Protein AF-A0A3M2B8Z3-F1 (afdb_monomer_lite)

Secondary structure (DSSP, 8-state):
-----EEEE-SSEEEETTEEEE--SS--TTSGGG-HHHHHHHHHHHHHH-S--SS-TTTT---HHHHHHHHHHHHHHT-S-----SSHHHHHHHHHHHHHHTT--EEEEETTS-HHHHHHHHHTT-EEEEE-TT---

pLDDT: mean 95.44, std 4.93, range [59.28, 98.5]

Radius of gyration: 19.5 Å; chains: 1; bounding box: 35×41×51 Å

Sequence (137 aa):
MTGPRISRSRSTEIEVNGRQMLSFAGCNYLGLAHEPRVLAAATIGMEQFGLSMSASRETSGNTVLHESLEAALAQTTSAESVLVVPDGYTANLAAAQTLRALGVRYAVIDERAHRSLRDAATAAGMNVTTYPTTDVG

Structure (mmCIF, N/CA/C/O backbone):
data_AF-A0A3M2B8Z3-F1
#
_entry.id   AF-A0A3M2B8Z3-F1
#
loop_
_atom_site.group_PDB
_atom_site.id
_atom_site.type_symbol
_atom_site.label_atom_id
_atom_site.label_alt_id
_atom_site.label_comp_id
_atom_site.label_asym_id
_atom_site.label_entity_id
_atom_site.label_seq_id
_atom_site.pdbx_PDB_ins_code
_atom_site.Cartn_x
_atom_site.Cartn_y
_atom_site.Cartn_z
_atom_site.occupancy
_atom_site.B_iso_or_equiv
_atom_site.auth_seq_id
_atom_site.auth_comp_id
_atom_site.auth_asym_id
_atom_site.auth_atom_id
_atom_site.pdbx_PDB_model_num
ATOM 1 N N . MET A 1 1 ? 13.292 13.785 10.484 1.00 59.28 1 MET A N 1
ATOM 2 C CA . MET A 1 1 ? 12.486 14.614 11.404 1.00 59.28 1 MET A CA 1
ATOM 3 C C . MET A 1 1 ? 11.119 13.962 11.515 1.00 59.28 1 MET A C 1
ATOM 5 O O . MET A 1 1 ? 10.490 13.767 10.484 1.00 59.28 1 MET A O 1
ATOM 9 N N . THR A 1 2 ? 10.712 13.516 12.700 1.00 81.50 2 THR A N 1
ATOM 10 C CA . THR A 1 2 ? 9.384 12.915 12.919 1.00 81.50 2 THR A CA 1
ATOM 11 C C . THR A 1 2 ? 8.353 14.007 13.200 1.00 81.50 2 THR A C 1
ATOM 13 O O . THR A 1 2 ? 8.712 15.071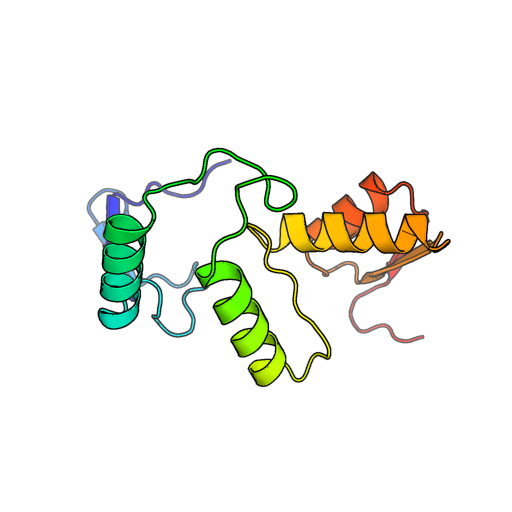 13.702 1.00 81.50 2 THR A O 1
ATOM 16 N N . GLY A 1 3 ? 7.084 13.754 12.868 1.00 86.19 3 GLY A N 1
ATOM 17 C CA . GLY A 1 3 ? 5.977 14.664 13.181 1.00 86.19 3 GLY A CA 1
ATOM 18 C C . GLY A 1 3 ? 5.713 14.816 14.690 1.00 86.19 3 GLY A C 1
ATOM 19 O O . GLY A 1 3 ? 6.393 14.184 15.506 1.00 86.19 3 GLY A O 1
ATOM 20 N N . PRO A 1 4 ? 4.728 15.648 15.081 1.00 91.44 4 PRO A N 1
ATOM 21 C CA . PRO A 1 4 ? 4.356 15.826 16.483 1.00 91.44 4 PRO A CA 1
ATOM 22 C C . PRO A 1 4 ? 3.877 14.508 17.109 1.00 91.44 4 PRO A C 1
ATOM 24 O O . PRO A 1 4 ? 3.258 13.675 16.447 1.00 91.44 4 PRO A O 1
ATOM 27 N N . ARG A 1 5 ? 4.130 14.327 18.411 1.00 93.94 5 ARG A N 1
ATOM 28 C CA . ARG A 1 5 ? 3.659 13.152 19.153 1.00 93.94 5 ARG A CA 1
ATOM 29 C C . ARG A 1 5 ? 2.159 13.275 19.423 1.00 93.94 5 ARG A C 1
ATOM 31 O O . ARG A 1 5 ? 1.741 14.129 20.203 1.00 93.94 5 ARG A O 1
ATOM 38 N N . ILE A 1 6 ? 1.381 12.391 18.810 1.00 95.00 6 ILE A N 1
ATOM 39 C CA . ILE A 1 6 ? -0.064 12.280 19.021 1.00 95.00 6 ILE A CA 1
ATOM 40 C C . ILE A 1 6 ? -0.312 11.287 20.163 1.00 95.00 6 ILE A C 1
ATOM 42 O O . ILE A 1 6 ? 0.071 10.124 20.057 1.00 95.00 6 ILE A O 1
ATOM 46 N N . SER A 1 7 ? -0.922 11.737 21.262 1.00 96.44 7 SER A N 1
ATOM 47 C CA . SER A 1 7 ? -1.286 10.877 22.405 1.00 96.44 7 SER A CA 1
ATOM 48 C C . SER A 1 7 ? -2.660 10.227 22.240 1.00 96.44 7 SER A C 1
ATOM 50 O O . SER A 1 7 ? -2.903 9.154 22.789 1.00 96.44 7 SER A O 1
ATOM 52 N N . ARG A 1 8 ? -3.558 10.853 21.472 1.00 95.19 8 ARG A N 1
ATOM 53 C CA . ARG A 1 8 ? -4.903 10.340 21.184 1.00 95.19 8 ARG A CA 1
ATOM 54 C C . ARG A 1 8 ? -5.387 10.820 19.821 1.00 95.19 8 ARG A C 1
ATOM 56 O O . ARG A 1 8 ? -5.067 11.931 19.410 1.00 95.19 8 ARG A O 1
ATOM 63 N N . SER A 1 9 ? -6.198 10.008 19.148 1.00 94.62 9 SER A N 1
ATOM 64 C CA . SER A 1 9 ? -6.863 10.370 17.893 1.00 94.62 9 SER A CA 1
ATOM 65 C C . SER A 1 9 ? -8.343 9.986 17.927 1.00 94.62 9 SER A C 1
ATOM 67 O O . SER A 1 9 ? -8.715 8.937 18.454 1.00 94.62 9 SER A O 1
ATOM 69 N N . ARG A 1 10 ? -9.177 10.859 17.363 1.00 91.81 10 ARG A N 1
ATOM 70 C CA . ARG A 1 10 ? -10.592 10.663 17.024 1.00 91.81 10 ARG A CA 1
ATOM 71 C C . ARG A 1 10 ? -10.781 10.987 15.537 1.00 91.81 10 ARG A C 1
ATOM 73 O O . ARG A 1 10 ? -9.834 11.410 14.878 1.00 91.81 10 ARG A O 1
ATOM 80 N N . SER A 1 11 ? -12.011 10.855 15.035 1.00 91.31 11 SER A N 1
ATOM 81 C CA . SER A 1 11 ? -12.326 11.052 13.611 1.00 91.31 11 SER A CA 1
ATOM 82 C C . SER A 1 11 ? -11.801 12.370 13.029 1.00 91.31 11 SER A C 1
ATOM 84 O O . SER A 1 11 ? -11.305 12.375 11.906 1.00 91.31 11 SER A O 1
ATOM 86 N N . THR A 1 12 ? -11.903 13.475 13.773 1.00 95.06 12 THR A N 1
ATOM 87 C CA . THR A 1 12 ? -11.537 14.832 13.318 1.00 95.06 12 THR A CA 1
ATOM 88 C C . THR A 1 12 ? -10.581 15.558 14.268 1.00 95.06 12 THR A C 1
ATOM 90 O O . THR A 1 12 ? -10.147 16.672 13.981 1.00 95.06 12 THR A O 1
ATOM 93 N N . GLU A 1 13 ? -10.227 14.939 15.394 1.00 95.31 13 GLU A N 1
ATOM 94 C CA . GLU A 1 13 ? -9.472 15.562 16.482 1.00 95.31 13 GLU A CA 1
ATOM 95 C C . GLU A 1 13 ? -8.264 14.712 16.865 1.00 95.31 13 GLU A C 1
ATOM 97 O O . GLU A 1 13 ? -8.297 13.478 16.825 1.00 95.31 13 GLU A O 1
ATOM 102 N N . ILE A 1 14 ? -7.203 15.379 17.298 1.00 96.38 14 ILE A N 1
ATOM 103 C CA . ILE A 1 14 ? -6.010 14.760 17.866 1.00 96.38 14 ILE A CA 1
ATOM 104 C C . ILE A 1 14 ? -5.631 15.456 19.166 1.00 96.38 14 ILE A C 1
ATOM 106 O O . ILE A 1 14 ? -5.949 16.623 19.384 1.00 96.38 14 ILE A O 1
ATOM 110 N N . GLU A 1 15 ? -4.921 14.739 20.026 1.00 97.38 15 GLU A N 1
ATOM 111 C CA . GLU A 1 15 ? -4.295 15.309 21.211 1.00 97.38 15 GLU A CA 1
ATOM 112 C C . GLU A 1 15 ? -2.780 15.383 21.008 1.00 97.38 15 GLU A C 1
ATOM 114 O O . GLU A 1 15 ? -2.132 14.374 20.720 1.00 97.38 15 GLU A O 1
ATOM 119 N N . VAL A 1 16 ? -2.222 16.586 21.150 1.00 96.25 16 VAL A N 1
ATOM 120 C CA . VAL A 1 16 ? -0.786 16.865 21.032 1.00 96.25 16 VAL A CA 1
ATOM 121 C C . VAL A 1 16 ? -0.357 17.655 22.260 1.00 96.25 16 VAL A C 1
ATOM 123 O O . VAL A 1 16 ? -0.914 18.712 22.552 1.00 96.25 16 VAL A O 1
ATOM 126 N N . ASN A 1 17 ? 0.633 17.146 22.998 1.00 94.62 17 ASN A N 1
ATOM 127 C CA . ASN A 1 17 ? 1.132 17.762 24.237 1.00 94.62 17 ASN A CA 1
ATOM 128 C C . ASN A 1 17 ? 0.009 18.100 25.245 1.00 94.62 17 ASN A C 1
ATOM 130 O O . ASN A 1 17 ? -0.005 19.182 25.829 1.00 94.62 17 ASN A O 1
ATOM 134 N N . GLY A 1 18 ? -0.966 17.195 25.404 1.00 95.94 18 GLY A N 1
ATOM 135 C CA . GLY A 1 18 ? -2.109 17.363 26.313 1.00 95.94 18 GLY A CA 1
ATOM 136 C C . GLY A 1 18 ? -3.175 18.358 25.840 1.00 95.94 18 GLY A C 1
ATOM 137 O O . GLY A 1 18 ? -4.113 18.646 26.579 1.00 95.94 18 GLY A O 1
ATOM 138 N N . ARG A 1 19 ? -3.057 18.897 24.620 1.00 96.81 19 ARG A N 1
ATOM 139 C CA . ARG A 1 19 ? -4.032 19.822 24.032 1.00 96.81 19 ARG A CA 1
ATOM 140 C C . ARG A 1 19 ? -4.804 19.135 22.917 1.00 96.81 19 ARG A C 1
ATOM 142 O O . ARG A 1 19 ? -4.202 18.560 22.014 1.00 96.81 19 ARG A O 1
ATOM 149 N N . GLN A 1 20 ? -6.127 19.240 22.961 1.00 97.31 20 GLN A N 1
ATOM 150 C CA . GLN A 1 20 ? -6.992 18.787 21.874 1.00 97.31 20 GLN A CA 1
ATOM 151 C C . GLN A 1 20 ? -6.979 19.802 20.728 1.00 97.31 20 GLN A C 1
ATOM 153 O O . GLN A 1 20 ? -7.032 21.013 20.955 1.00 97.31 20 GLN A O 1
ATOM 158 N N . MET A 1 21 ? -6.873 19.302 19.501 1.00 96.69 21 MET A N 1
ATOM 159 C CA . MET A 1 21 ? -6.777 20.089 18.276 1.00 96.69 21 MET A CA 1
ATOM 160 C C . MET A 1 21 ? -7.583 19.425 17.160 1.00 96.69 21 MET A C 1
ATOM 162 O O . MET A 1 21 ? -7.632 18.199 17.075 1.00 96.69 21 MET A O 1
ATOM 166 N N . LEU A 1 22 ? -8.151 20.230 16.262 1.00 96.19 22 LEU A N 1
ATOM 167 C CA . LEU A 1 22 ? -8.704 19.731 15.003 1.00 96.19 22 LEU A CA 1
ATOM 168 C C . LEU A 1 22 ? -7.570 19.288 14.071 1.00 96.19 22 LEU A C 1
ATOM 170 O O . LEU A 1 22 ? -6.560 19.981 13.932 1.00 96.19 22 LEU A O 1
ATOM 174 N N . SER A 1 23 ? -7.740 18.132 13.433 1.00 94.00 23 SER A N 1
ATOM 175 C CA . SER A 1 23 ? -6.741 17.549 12.540 1.00 94.00 23 SER A CA 1
ATOM 176 C C . SER A 1 23 ? -7.044 17.874 11.080 1.00 94.00 23 SER A C 1
ATOM 178 O O . SER A 1 23 ? -7.978 17.333 10.496 1.00 94.00 23 SER A O 1
ATOM 180 N N . PHE A 1 24 ? -6.204 18.717 10.478 1.00 93.81 24 PHE A N 1
ATOM 181 C CA . PHE A 1 24 ? -6.224 19.035 9.040 1.00 93.81 24 PHE A CA 1
ATOM 182 C C . PHE A 1 24 ? -5.022 18.448 8.281 1.00 93.81 24 PHE A C 1
ATOM 184 O O . PHE A 1 24 ? -4.804 18.768 7.118 1.00 93.81 24 PHE A O 1
ATOM 191 N N . ALA A 1 25 ? -4.209 17.619 8.942 1.00 91.62 25 ALA A N 1
ATOM 192 C CA . ALA A 1 25 ? -2.931 17.135 8.411 1.00 91.62 25 ALA A CA 1
ATOM 193 C C . ALA A 1 25 ? -2.970 15.681 7.902 1.00 91.62 25 ALA A C 1
ATOM 195 O O . ALA A 1 25 ? -1.958 15.177 7.422 1.00 91.62 25 ALA A O 1
ATOM 196 N N . GLY A 1 26 ? -4.098 14.983 8.060 1.00 89.19 26 GLY A N 1
ATOM 197 C CA . GLY A 1 26 ? -4.237 13.570 7.703 1.00 89.19 26 GLY A CA 1
ATOM 198 C C . GLY A 1 26 ? -4.934 13.331 6.363 1.00 89.19 26 GLY A C 1
ATOM 199 O O . GLY A 1 26 ? -5.491 14.241 5.757 1.00 89.19 26 GLY A O 1
ATOM 200 N N . CYS A 1 27 ? -4.970 12.061 5.956 1.00 92.56 27 CYS A N 1
ATOM 201 C CA . CYS A 1 27 ? -5.655 11.594 4.743 1.00 92.56 27 CYS A CA 1
ATOM 202 C C . CYS A 1 27 ? -6.970 10.850 5.049 1.00 92.56 27 CYS A C 1
ATOM 204 O O . CYS A 1 27 ? -7.458 10.077 4.229 1.00 92.56 27 CYS A O 1
ATOM 206 N N . ASN A 1 28 ? -7.547 11.041 6.241 1.00 93.00 28 ASN A N 1
ATOM 207 C CA . ASN A 1 28 ? -8.798 10.393 6.658 1.00 93.00 28 ASN A CA 1
ATOM 208 C C . ASN A 1 28 ? -10.028 11.098 6.053 1.00 93.00 28 ASN A C 1
ATOM 210 O O . ASN A 1 28 ? -10.937 11.503 6.773 1.00 93.00 28 ASN A O 1
ATOM 214 N N . TYR A 1 29 ? -10.038 11.289 4.730 1.00 94.12 29 TYR A N 1
ATOM 215 C CA . TYR A 1 29 ? -10.988 12.160 4.026 1.00 94.12 29 TYR A CA 1
ATOM 216 C C . TYR A 1 29 ? -12.457 11.795 4.270 1.00 94.12 29 TYR A C 1
ATOM 218 O O . TYR A 1 29 ? -13.308 12.674 4.349 1.00 94.12 29 TYR A O 1
ATOM 226 N N . LEU A 1 30 ? -12.743 10.498 4.410 1.00 94.44 30 LEU A N 1
ATOM 227 C CA . LEU A 1 30 ? -14.091 9.966 4.619 1.00 94.44 30 LEU A CA 1
ATOM 228 C C . LEU A 1 30 ? -14.381 9.598 6.083 1.00 94.44 30 LEU A C 1
ATOM 230 O O . LEU A 1 30 ? -15.429 9.030 6.372 1.00 94.44 30 LEU A O 1
ATOM 234 N N . GLY A 1 31 ? -13.454 9.855 7.012 1.00 93.06 31 GLY A N 1
ATOM 235 C CA . GLY A 1 31 ? -13.631 9.493 8.423 1.00 93.06 31 GLY A CA 1
ATOM 236 C C . GLY A 1 31 ? -13.549 7.989 8.725 1.00 93.06 31 GLY A C 1
ATOM 237 O O . GLY A 1 31 ? -13.766 7.589 9.868 1.00 93.06 31 GLY A O 1
ATOM 238 N N . LEU A 1 32 ? -13.223 7.146 7.737 1.00 95.38 32 LEU A N 1
ATOM 239 C CA . LEU A 1 32 ? -13.333 5.686 7.847 1.00 95.38 32 LEU A CA 1
ATOM 240 C C . LEU A 1 32 ? -12.376 5.055 8.866 1.00 95.38 32 LEU A C 1
ATOM 242 O O . LEU A 1 32 ? -12.669 3.978 9.378 1.00 95.38 32 LEU A O 1
ATOM 246 N N . ALA A 1 33 ? -11.275 5.727 9.216 1.00 94.94 33 ALA A N 1
ATOM 247 C CA . ALA A 1 33 ? -10.321 5.224 10.209 1.00 94.94 33 ALA A CA 1
ATOM 248 C C . ALA A 1 33 ? -10.921 5.041 11.621 1.00 94.94 33 ALA A C 1
ATOM 250 O O . ALA A 1 33 ? -10.359 4.310 12.434 1.00 94.94 33 ALA A O 1
ATOM 251 N N . HIS A 1 34 ? -12.054 5.688 11.916 1.00 95.44 34 HIS A N 1
ATOM 252 C CA . HIS A 1 34 ? -12.768 5.580 13.196 1.00 95.44 34 HIS A CA 1
ATOM 253 C C . HIS A 1 34 ? -14.190 5.040 13.033 1.00 95.44 34 HIS A C 1
ATOM 255 O O . HIS A 1 34 ? -14.994 5.127 13.962 1.00 95.44 34 HIS A O 1
ATOM 261 N N . GLU A 1 35 ? -14.524 4.513 11.856 1.00 97.25 35 GLU A N 1
ATOM 262 C CA . GLU A 1 35 ? -15.869 4.038 11.564 1.00 97.25 35 GLU A CA 1
ATOM 263 C C . GLU A 1 35 ? -16.138 2.712 12.314 1.00 97.25 35 GLU A C 1
ATOM 265 O O . GLU A 1 35 ? -15.339 1.774 12.214 1.00 97.25 35 GLU A O 1
ATOM 270 N N . PRO A 1 36 ? -17.231 2.609 13.103 1.00 97.19 36 PRO A N 1
ATOM 271 C CA . PRO A 1 36 ? -17.444 1.459 13.984 1.00 97.19 36 PRO A CA 1
ATOM 272 C C . PRO A 1 36 ? -17.557 0.100 13.280 1.00 97.19 36 PRO A C 1
ATOM 274 O O . PRO A 1 36 ? -17.099 -0.900 13.828 1.00 97.19 36 PRO A O 1
ATOM 277 N N . ARG A 1 37 ? -18.149 0.037 12.081 1.00 98.06 37 ARG A N 1
ATOM 278 C CA . ARG A 1 37 ? -18.268 -1.196 11.286 1.00 98.06 37 ARG A CA 1
ATOM 279 C C . ARG A 1 37 ? -16.908 -1.635 10.744 1.00 98.06 37 ARG A C 1
ATOM 281 O O . ARG A 1 37 ? -16.633 -2.830 10.760 1.00 98.06 37 ARG A O 1
ATOM 288 N N . VAL A 1 38 ? -16.044 -0.705 10.327 1.00 97.50 38 VAL A N 1
ATOM 289 C CA . VAL A 1 38 ? -14.665 -1.006 9.892 1.00 97.50 38 VAL A CA 1
ATOM 290 C C . VAL A 1 38 ? -13.854 -1.586 11.052 1.00 97.50 38 VAL A C 1
ATOM 292 O O . VAL A 1 38 ? -13.220 -2.629 10.903 1.00 97.50 38 VAL A O 1
ATOM 295 N N . LEU A 1 39 ? -13.920 -0.957 12.229 1.00 97.69 39 LEU A N 1
ATOM 296 C CA . LEU A 1 39 ? -13.219 -1.434 13.427 1.00 97.69 39 LEU A CA 1
ATOM 297 C C . LEU A 1 39 ? -13.737 -2.803 13.899 1.00 97.69 39 LEU A C 1
ATOM 299 O O . LEU A 1 39 ? -12.946 -3.676 14.266 1.00 97.69 39 LEU A O 1
ATOM 303 N N . ALA A 1 40 ? -15.055 -3.014 13.854 1.00 98.25 40 ALA A N 1
ATOM 304 C CA . ALA A 1 40 ? -15.660 -4.303 14.174 1.00 98.25 40 ALA A CA 1
ATOM 305 C C . ALA A 1 40 ? -15.224 -5.397 13.185 1.00 98.25 40 ALA A C 1
ATOM 307 O O . ALA A 1 40 ? -14.815 -6.472 13.614 1.00 98.25 40 ALA A O 1
ATOM 308 N N . ALA A 1 41 ? -15.234 -5.116 11.876 1.00 97.38 41 ALA A N 1
ATOM 309 C CA . ALA A 1 41 ? -14.790 -6.061 10.851 1.00 97.38 41 ALA A CA 1
ATOM 310 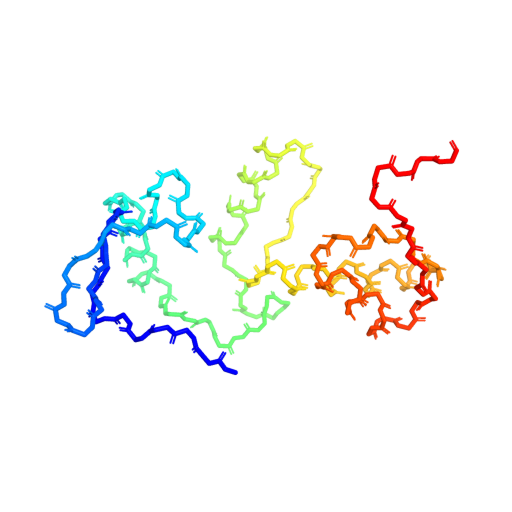C C . ALA A 1 41 ? -13.309 -6.443 11.013 1.00 97.38 41 ALA A C 1
ATOM 312 O O . ALA A 1 41 ? -12.968 -7.620 10.912 1.00 97.38 41 ALA A O 1
ATOM 313 N N . ALA A 1 42 ? -12.441 -5.474 11.330 1.00 96.44 42 ALA A N 1
ATOM 314 C CA . ALA A 1 42 ? -11.034 -5.741 11.622 1.00 96.44 42 ALA A CA 1
ATOM 315 C C . ALA A 1 42 ? -10.863 -6.653 12.849 1.00 96.44 42 ALA A C 1
ATOM 317 O O . ALA A 1 42 ? -10.057 -7.581 12.819 1.00 96.44 42 ALA A O 1
ATOM 318 N N . THR A 1 43 ? -11.648 -6.426 13.907 1.00 97.56 43 THR A N 1
ATOM 319 C CA . THR A 1 43 ? -11.627 -7.256 15.125 1.00 97.56 43 THR A CA 1
ATOM 320 C C . THR A 1 43 ? -12.050 -8.693 14.827 1.00 97.56 43 THR A C 1
ATOM 322 O O . THR A 1 43 ? -11.316 -9.621 15.153 1.00 97.56 43 THR A O 1
ATOM 325 N N . ILE A 1 44 ? -13.169 -8.875 14.119 1.00 97.06 44 ILE A N 1
ATOM 326 C CA . ILE A 1 44 ? -13.665 -10.197 13.704 1.00 97.06 44 ILE A CA 1
ATOM 327 C C . ILE A 1 44 ? -12.622 -10.923 12.841 1.00 97.06 44 ILE A C 1
ATOM 329 O O . ILE A 1 44 ? -12.358 -12.106 13.048 1.00 97.06 44 ILE A O 1
ATOM 333 N N . GLY A 1 45 ? -11.994 -10.218 11.895 1.00 96.31 45 GLY A N 1
ATOM 334 C CA . GLY A 1 45 ? -10.937 -10.786 11.059 1.00 96.31 45 GLY A CA 1
ATOM 335 C C . GLY A 1 45 ? -9.741 -11.278 11.878 1.00 96.31 45 GLY A C 1
ATOM 336 O O . GLY A 1 45 ? -9.264 -12.387 11.650 1.00 96.31 45 GLY A O 1
ATOM 337 N N . MET A 1 46 ? -9.296 -10.498 12.870 1.00 96.75 46 MET A N 1
ATOM 338 C CA . MET A 1 46 ? -8.204 -10.897 13.766 1.00 96.75 46 MET A CA 1
ATOM 339 C C . MET A 1 46 ? -8.567 -12.099 14.644 1.00 96.75 46 MET A C 1
ATOM 341 O O . MET A 1 46 ? -7.718 -12.960 14.860 1.00 96.75 46 MET A O 1
ATOM 345 N N . GLU A 1 47 ? -9.803 -12.186 15.138 1.00 96.88 47 GLU A N 1
ATOM 346 C CA . GLU A 1 47 ? -10.268 -13.341 15.918 1.00 96.88 47 GLU A CA 1
ATOM 347 C C . GLU A 1 47 ? -10.284 -14.631 15.085 1.00 96.88 47 GLU A C 1
ATOM 349 O O . GLU A 1 47 ? -9.963 -15.701 15.600 1.00 96.88 47 GLU A O 1
ATOM 354 N N . GLN A 1 48 ? -10.627 -14.538 13.796 1.00 96.06 48 GLN A N 1
ATOM 355 C CA . GLN A 1 48 ? -10.743 -15.695 12.903 1.00 96.06 48 GLN A CA 1
ATOM 356 C C . GLN A 1 48 ? -9.413 -16.131 12.274 1.00 96.06 48 GLN A C 1
ATOM 358 O O . GLN A 1 48 ? -9.149 -17.327 12.173 1.00 96.06 48 GLN A O 1
ATOM 363 N N . PHE A 1 49 ? -8.589 -15.182 11.826 1.00 95.38 49 PHE A N 1
ATOM 364 C CA . PHE A 1 49 ? -7.379 -15.455 11.036 1.00 95.38 49 PHE A CA 1
ATOM 365 C C . PHE A 1 49 ? -6.077 -15.152 11.788 1.00 95.38 49 PHE A C 1
ATOM 367 O O . PHE A 1 49 ? -4.991 -15.437 11.283 1.00 95.38 49 PHE A O 1
ATOM 374 N N . GLY A 1 50 ? -6.161 -14.585 12.993 1.00 95.12 50 GLY A N 1
ATOM 375 C CA . GLY A 1 50 ? -5.004 -14.068 13.712 1.00 95.12 50 GLY A CA 1
ATOM 376 C C . GLY A 1 50 ? -4.445 -12.785 13.089 1.00 95.12 50 GLY A C 1
ATOM 377 O O . GLY A 1 50 ? -4.997 -12.212 12.152 1.00 95.12 50 GLY A O 1
ATOM 378 N N . LEU A 1 51 ? -3.321 -12.312 13.632 1.00 93.12 51 LEU A N 1
ATOM 379 C CA . LEU A 1 51 ? -2.662 -11.087 13.161 1.00 93.12 51 LEU A CA 1
ATOM 380 C C . LEU A 1 51 ? -1.869 -11.298 11.860 1.00 93.12 51 LEU A C 1
ATOM 382 O O . LEU A 1 51 ? -1.666 -10.361 11.093 1.00 93.12 51 LEU A O 1
ATOM 386 N N . SER A 1 52 ? -1.354 -12.510 11.643 1.00 91.62 52 SER A N 1
ATOM 387 C CA . SER A 1 52 ? -0.474 -12.834 10.522 1.00 91.62 52 SER A CA 1
ATOM 388 C C . SER A 1 52 ? -0.424 -14.339 10.284 1.00 91.62 52 SER A C 1
ATOM 390 O O . SER A 1 52 ? -0.395 -15.120 11.234 1.00 91.62 52 SER A O 1
ATOM 392 N N . MET A 1 53 ? -0.297 -14.728 9.015 1.00 92.25 53 MET A N 1
ATOM 393 C CA . MET A 1 53 ? -0.028 -16.111 8.605 1.00 92.25 53 MET A CA 1
ATOM 394 C C . MET A 1 53 ? 1.458 -16.487 8.707 1.00 92.25 53 MET A C 1
ATOM 396 O O . MET A 1 53 ? 1.813 -17.643 8.500 1.00 92.25 53 MET A O 1
ATOM 400 N N . SER A 1 54 ? 2.341 -15.519 8.993 1.00 94.25 54 SER A N 1
ATOM 401 C CA . SER A 1 54 ? 3.805 -15.694 9.050 1.00 94.25 54 SER A CA 1
ATOM 402 C C . SER A 1 54 ? 4.408 -16.368 7.804 1.00 94.25 54 SER A C 1
ATOM 404 O O . SER A 1 54 ? 5.442 -17.026 7.886 1.00 94.25 54 SER A O 1
ATOM 406 N N . ALA A 1 55 ? 3.764 -16.196 6.647 1.00 94.50 55 ALA A N 1
ATOM 407 C CA . ALA A 1 55 ? 4.131 -16.809 5.376 1.00 94.50 55 ALA A CA 1
ATOM 408 C C . ALA A 1 55 ? 3.813 -15.871 4.203 1.00 94.50 55 ALA A C 1
ATOM 410 O O . ALA A 1 55 ? 2.984 -14.965 4.321 1.00 94.50 55 ALA A O 1
ATOM 411 N N . SER A 1 56 ? 4.465 -16.092 3.059 1.00 94.94 56 SER A N 1
ATOM 412 C CA . SER A 1 56 ? 4.174 -15.348 1.830 1.00 94.94 56 SER A CA 1
ATOM 413 C C . SER A 1 56 ? 2.845 -15.791 1.219 1.00 94.94 56 SER A C 1
ATOM 415 O O . SER A 1 56 ? 2.408 -16.928 1.408 1.00 94.94 56 SER A O 1
ATOM 417 N N . ARG A 1 57 ? 2.226 -14.922 0.412 1.00 94.12 57 ARG A N 1
ATOM 418 C CA . ARG A 1 57 ? 1.013 -15.285 -0.340 1.00 94.12 57 ARG A CA 1
ATOM 419 C C . ARG A 1 57 ? 1.243 -16.423 -1.336 1.00 94.12 57 ARG A C 1
ATOM 421 O O . ARG A 1 57 ? 0.335 -17.202 -1.568 1.00 94.12 57 ARG A O 1
ATOM 428 N N . GLU A 1 58 ? 2.452 -16.551 -1.870 1.00 94.31 58 GLU A N 1
ATOM 429 C CA . GLU A 1 58 ? 2.814 -17.639 -2.787 1.00 94.31 58 GLU A CA 1
ATOM 430 C C . GLU A 1 58 ? 2.820 -19.022 -2.113 1.00 94.31 58 GLU A C 1
ATOM 432 O O . GLU A 1 58 ? 2.626 -20.033 -2.777 1.00 94.31 58 GLU A O 1
ATOM 437 N N . THR A 1 59 ? 3.042 -19.077 -0.796 1.00 95.31 59 THR A N 1
ATOM 438 C CA . THR A 1 59 ? 3.178 -20.339 -0.057 1.00 95.31 59 THR A CA 1
ATOM 439 C C . THR A 1 59 ? 1.905 -20.661 0.727 1.00 95.31 59 THR A C 1
ATOM 441 O O . THR A 1 59 ? 0.968 -21.230 0.180 1.00 95.31 59 THR A O 1
ATOM 444 N N . SER A 1 60 ? 1.843 -20.299 2.008 1.00 94.25 60 SER A N 1
ATOM 445 C CA . SER A 1 60 ? 0.716 -20.603 2.905 1.00 94.25 60 SER A CA 1
ATOM 446 C C . SER A 1 60 ? 0.083 -19.353 3.523 1.00 94.25 60 SER A C 1
ATOM 448 O O . SER A 1 60 ? -0.622 -19.441 4.526 1.00 94.25 60 SER A O 1
ATOM 450 N N . GLY A 1 61 ? 0.372 -18.174 2.965 1.00 95.62 61 GLY A N 1
ATOM 451 C CA . GLY A 1 61 ? -0.088 -16.883 3.478 1.00 95.62 61 GLY A CA 1
ATOM 452 C C . GLY A 1 61 ? -1.302 -16.294 2.760 1.00 95.62 61 GLY A C 1
ATOM 453 O O . GLY A 1 61 ? -1.822 -15.274 3.210 1.00 95.62 61 GLY A O 1
ATOM 454 N N . ASN A 1 62 ? -1.757 -16.886 1.651 1.00 96.19 62 ASN A N 1
ATOM 455 C CA . ASN A 1 62 ? -2.932 -16.392 0.935 1.00 96.19 62 ASN A CA 1
ATOM 456 C C . ASN A 1 62 ? -4.219 -16.872 1.617 1.00 96.19 62 ASN A C 1
ATOM 458 O O . ASN A 1 62 ? -4.441 -18.070 1.761 1.00 96.19 62 ASN A O 1
ATOM 462 N N . THR A 1 63 ? -5.063 -15.932 2.041 1.00 95.75 63 THR A N 1
ATOM 463 C CA . THR A 1 63 ? -6.327 -16.231 2.735 1.00 95.75 63 THR A CA 1
ATOM 464 C C . THR A 1 63 ? -7.524 -15.847 1.873 1.00 95.75 63 THR A C 1
ATOM 466 O O . THR A 1 63 ? -7.423 -14.967 1.018 1.00 95.75 63 THR A O 1
ATOM 469 N N . VAL A 1 64 ? -8.691 -16.425 2.172 1.00 96.00 64 VAL A N 1
ATOM 470 C CA . VAL A 1 64 ? -9.961 -16.088 1.501 1.00 96.00 64 VAL A CA 1
ATOM 471 C C . VAL A 1 64 ? -10.323 -14.600 1.602 1.00 96.00 64 VAL A C 1
ATOM 473 O O . VAL A 1 64 ? -11.027 -14.079 0.740 1.00 96.00 64 VAL A O 1
ATOM 476 N N . LEU A 1 65 ? -9.826 -13.894 2.627 1.00 95.75 65 LEU A N 1
ATOM 477 C CA . LEU A 1 65 ? -10.023 -12.450 2.771 1.00 95.75 65 LEU A CA 1
ATOM 478 C C . LEU A 1 65 ? -9.273 -11.658 1.696 1.00 95.75 65 LEU A C 1
ATOM 480 O O . LEU A 1 65 ? -9.804 -10.661 1.216 1.00 95.75 65 LEU A O 1
ATOM 484 N N . HIS A 1 66 ? -8.076 -12.102 1.295 1.00 96.56 66 HIS A N 1
ATOM 485 C CA . HIS A 1 66 ? -7.326 -11.460 0.214 1.00 96.56 66 HIS A CA 1
ATOM 486 C C . HIS A 1 66 ? -8.081 -11.594 -1.107 1.00 96.56 66 HIS A C 1
ATOM 488 O O . HIS A 1 66 ? -8.354 -10.588 -1.751 1.00 96.56 66 HIS A O 1
ATOM 494 N N . GLU A 1 67 ? -8.490 -12.815 -1.456 1.00 97.19 67 GLU A N 1
ATOM 495 C CA . GLU A 1 67 ? -9.210 -13.097 -2.704 1.00 97.19 67 GLU A CA 1
ATOM 496 C C . GLU A 1 67 ? -10.555 -12.361 -2.763 1.00 97.19 67 GLU A C 1
ATOM 498 O O . GLU A 1 67 ? -10.898 -11.754 -3.777 1.00 97.19 67 GLU A O 1
ATOM 503 N N . SER A 1 68 ? -11.298 -12.350 -1.651 1.00 97.12 68 SER A N 1
ATOM 504 C CA . SER A 1 68 ? -12.577 -11.634 -1.562 1.00 97.12 68 SER A CA 1
ATOM 505 C C . SER A 1 68 ? -12.395 -10.122 -1.714 1.00 97.12 68 SER A C 1
ATOM 507 O O . SER A 1 68 ? -13.185 -9.470 -2.399 1.00 97.12 68 SER A O 1
ATOM 509 N N . LEU A 1 69 ? -11.349 -9.556 -1.100 1.00 97.25 69 LEU A N 1
ATOM 510 C CA . LEU A 1 69 ? -11.023 -8.137 -1.228 1.00 97.25 69 LEU A CA 1
ATOM 511 C C . LEU A 1 69 ? -10.592 -7.793 -2.657 1.00 97.25 69 LEU A C 1
ATOM 513 O O . LEU A 1 69 ? -11.060 -6.801 -3.204 1.00 97.25 69 LEU A O 1
ATOM 517 N N . GLU A 1 70 ? -9.743 -8.609 -3.277 1.00 98.38 70 GLU A N 1
ATOM 518 C CA . GLU A 1 70 ? -9.292 -8.428 -4.661 1.00 98.38 70 GLU A CA 1
ATOM 519 C C . GLU A 1 70 ? -10.465 -8.463 -5.642 1.00 98.38 70 GLU A C 1
ATOM 521 O O . GLU A 1 70 ? -10.583 -7.571 -6.482 1.00 98.38 70 GLU A O 1
ATOM 526 N N . ALA A 1 71 ? -11.389 -9.413 -5.482 1.00 98.31 71 ALA A N 1
ATOM 527 C CA . ALA A 1 71 ? -12.596 -9.494 -6.300 1.00 98.31 71 ALA A CA 1
ATOM 528 C C . ALA A 1 71 ? -13.510 -8.267 -6.123 1.00 98.31 71 ALA A C 1
ATOM 530 O O . ALA A 1 71 ? -14.008 -7.715 -7.107 1.00 98.31 71 ALA A O 1
ATOM 531 N N . ALA A 1 72 ? -13.720 -7.812 -4.883 1.00 98.25 72 ALA A N 1
ATOM 532 C CA . ALA A 1 72 ? -14.529 -6.626 -4.601 1.00 98.25 72 ALA A CA 1
ATOM 533 C C . ALA A 1 72 ? -13.878 -5.337 -5.134 1.00 98.25 72 ALA A C 1
ATOM 535 O O . ALA A 1 72 ? -14.562 -4.466 -5.680 1.00 98.25 72 ALA A O 1
ATOM 536 N N . LEU A 1 73 ? -12.553 -5.218 -5.012 1.00 98.12 73 LEU A N 1
ATOM 537 C CA . LEU A 1 73 ? -11.797 -4.090 -5.545 1.00 98.12 73 LEU A CA 1
ATOM 538 C C . LEU A 1 73 ? -11.825 -4.079 -7.069 1.00 98.12 73 LEU A C 1
ATOM 540 O O . LEU A 1 73 ? -12.083 -3.021 -7.624 1.00 98.12 73 LEU A O 1
ATOM 544 N N . ALA A 1 74 ? -11.637 -5.223 -7.734 1.00 98.31 74 ALA A N 1
ATOM 545 C CA . ALA A 1 74 ? -11.705 -5.322 -9.192 1.00 98.31 74 ALA A CA 1
ATOM 546 C C . ALA A 1 74 ? -13.058 -4.830 -9.730 1.00 98.31 74 ALA A C 1
ATOM 548 O O . ALA A 1 74 ? -13.102 -4.024 -10.658 1.00 98.31 74 ALA A O 1
ATOM 549 N N . GLN A 1 75 ? -14.161 -5.217 -9.078 1.00 97.94 75 GLN A N 1
ATOM 550 C CA . GLN A 1 75 ? -15.498 -4.707 -9.405 1.00 97.94 75 GLN A CA 1
ATOM 551 C C . GLN A 1 75 ? -15.607 -3.193 -9.178 1.00 97.94 75 GLN A C 1
ATOM 553 O O . GLN A 1 75 ? -16.125 -2.472 -10.026 1.00 97.94 75 GLN A O 1
ATOM 558 N N . THR A 1 76 ? -15.092 -2.699 -8.051 1.00 97.56 76 THR A N 1
ATOM 559 C CA . THR A 1 76 ? -15.179 -1.277 -7.677 1.00 97.56 76 THR A CA 1
ATOM 560 C C . THR A 1 76 ? -14.350 -0.381 -8.599 1.00 97.56 76 THR A C 1
ATOM 562 O O . THR A 1 76 ? -14.777 0.718 -8.944 1.00 97.56 76 THR A O 1
ATOM 565 N N . THR A 1 77 ? -13.163 -0.832 -9.006 1.00 96.69 77 THR A N 1
ATOM 566 C CA . THR A 1 77 ? -12.244 -0.078 -9.870 1.00 96.69 77 THR A CA 1
ATOM 567 C C . THR A 1 77 ? -12.458 -0.353 -11.355 1.00 96.69 77 THR A C 1
ATOM 569 O O . THR A 1 77 ? -11.823 0.299 -12.180 1.00 96.69 77 THR A O 1
ATOM 572 N N . SER A 1 78 ? -13.348 -1.292 -11.703 1.00 97.12 78 SER A N 1
AT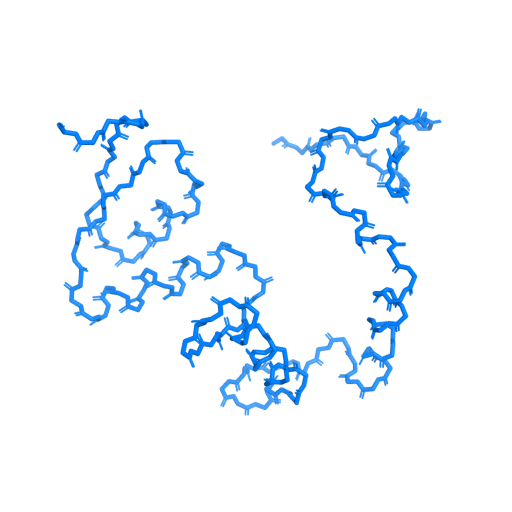OM 573 C CA . SER A 1 78 ? -13.534 -1.795 -13.073 1.00 97.12 78 SER A CA 1
ATOM 574 C C . SER A 1 78 ? -12.237 -2.328 -13.703 1.00 97.12 78 SER A C 1
ATOM 576 O O . SER A 1 78 ? -12.047 -2.246 -14.916 1.00 97.12 78 SER A O 1
ATOM 578 N N . ALA A 1 79 ? -11.330 -2.856 -12.879 1.00 97.38 79 ALA A N 1
ATOM 579 C CA . ALA A 1 79 ? -10.108 -3.505 -13.337 1.00 97.38 79 ALA A CA 1
ATOM 580 C C . ALA A 1 79 ? -10.375 -4.979 -13.677 1.00 97.38 79 ALA A C 1
ATOM 582 O O . ALA A 1 79 ? -11.193 -5.632 -13.033 1.00 97.38 79 ALA A O 1
ATOM 583 N N . GLU A 1 80 ? -9.646 -5.524 -14.655 1.00 97.56 80 GLU A N 1
ATOM 584 C CA . GLU A 1 80 ? -9.731 -6.950 -15.012 1.00 97.56 80 GLU A CA 1
ATOM 585 C C . GLU A 1 80 ? -9.269 -7.858 -13.860 1.00 97.56 80 GLU A C 1
ATOM 587 O O . GLU A 1 80 ? -9.856 -8.906 -13.604 1.00 97.56 80 GLU A O 1
ATOM 592 N N . SER A 1 81 ? -8.229 -7.438 -13.138 1.00 96.69 81 SER A N 1
ATOM 593 C CA . SER A 1 81 ? -7.743 -8.102 -11.930 1.00 96.69 81 SER A CA 1
ATOM 594 C C . SER A 1 81 ? -7.111 -7.094 -10.970 1.00 96.69 81 SER A C 1
ATOM 596 O O . SER A 1 81 ? -6.708 -5.997 -11.366 1.00 96.69 81 SER A O 1
ATOM 598 N N . VAL A 1 82 ? -7.041 -7.461 -9.689 1.00 97.69 82 VAL A N 1
ATOM 599 C CA . VAL A 1 82 ? -6.420 -6.660 -8.628 1.00 97.69 82 VAL A CA 1
ATOM 600 C C . VAL A 1 82 ? -5.523 -7.559 -7.792 1.00 97.69 82 VAL A C 1
ATOM 602 O O . VAL A 1 82 ? -5.894 -8.684 -7.475 1.00 97.69 82 VAL A O 1
ATOM 605 N N . LEU A 1 83 ? -4.361 -7.031 -7.409 1.00 96.44 83 LEU A N 1
ATOM 606 C CA . LEU A 1 83 ? -3.464 -7.643 -6.439 1.00 96.44 83 LEU A CA 1
ATOM 607 C C . LEU A 1 83 ? -3.318 -6.712 -5.232 1.00 96.44 83 LEU A C 1
ATOM 609 O O . LEU A 1 83 ? -2.881 -5.568 -5.374 1.00 96.44 83 LEU A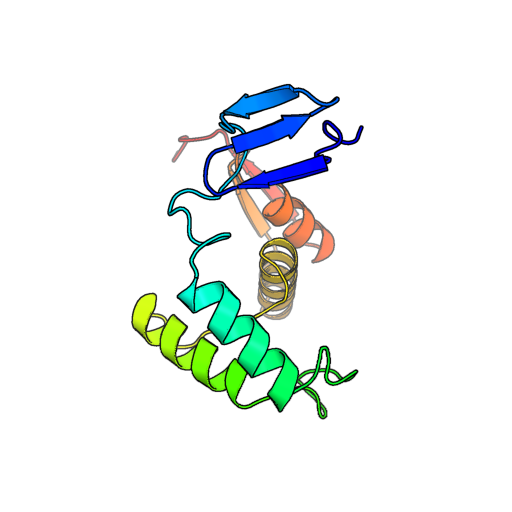 O 1
ATOM 613 N N . VAL A 1 84 ? -3.659 -7.201 -4.042 1.00 96.25 84 VAL A N 1
ATOM 614 C CA . VAL A 1 84 ? -3.482 -6.462 -2.788 1.00 96.25 84 VAL A CA 1
ATOM 615 C C . VAL A 1 84 ? -2.058 -6.641 -2.270 1.00 96.25 84 VAL A C 1
ATOM 617 O O . VAL A 1 84 ? -1.530 -7.752 -2.176 1.00 96.25 84 VAL A O 1
ATOM 620 N N . VAL A 1 85 ? -1.457 -5.516 -1.890 1.00 95.50 85 VAL A N 1
ATOM 621 C CA . VAL A 1 85 ? -0.127 -5.411 -1.285 1.00 95.50 85 VAL A CA 1
ATOM 622 C C . VAL A 1 85 ? -0.199 -4.548 -0.016 1.00 95.50 85 VAL A C 1
ATOM 624 O O . VAL A 1 85 ? -1.182 -3.824 0.157 1.00 95.50 85 VAL A O 1
ATOM 627 N N . PRO A 1 86 ? 0.812 -4.592 0.873 1.00 93.50 86 PRO A N 1
ATOM 628 C CA . PRO A 1 86 ? 0.737 -3.936 2.184 1.00 93.50 86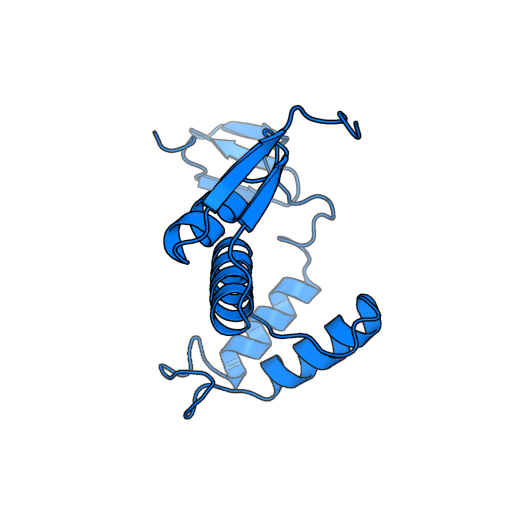 PRO A CA 1
ATOM 629 C C . PRO A 1 86 ? 0.523 -2.417 2.150 1.00 93.50 86 PRO A C 1
ATOM 631 O O . PRO A 1 86 ? -0.138 -1.871 3.030 1.00 93.50 86 PRO A O 1
ATOM 634 N N . ASP A 1 87 ? 1.077 -1.727 1.151 1.00 96.31 87 ASP A N 1
ATOM 635 C CA . ASP A 1 87 ? 0.969 -0.276 1.012 1.00 96.31 87 ASP A CA 1
ATOM 636 C C . ASP A 1 87 ? 1.202 0.188 -0.439 1.00 96.31 87 ASP A C 1
ATOM 638 O O . ASP A 1 87 ? 1.689 -0.553 -1.300 1.00 96.31 87 ASP A O 1
ATOM 642 N N . GLY A 1 88 ? 0.871 1.453 -0.711 1.00 96.50 88 GLY A N 1
ATOM 643 C CA . GLY A 1 88 ? 1.007 2.050 -2.042 1.00 96.50 88 GLY A CA 1
ATOM 644 C C . GLY A 1 88 ? 2.454 2.250 -2.513 1.00 96.50 88 GLY A C 1
ATOM 645 O O . GLY A 1 88 ? 2.695 2.381 -3.713 1.00 96.50 88 GLY A O 1
ATOM 646 N N . TYR A 1 89 ? 3.439 2.264 -1.615 1.00 97.94 89 TYR A N 1
ATOM 647 C CA . TYR A 1 89 ? 4.849 2.317 -2.001 1.00 97.94 89 TYR A CA 1
ATOM 648 C C . TYR A 1 89 ? 5.284 0.955 -2.556 1.00 97.94 89 TYR A C 1
ATOM 650 O O . TYR A 1 89 ? 5.830 0.883 -3.659 1.00 97.94 89 TYR A O 1
ATOM 658 N N . THR A 1 90 ? 4.952 -0.125 -1.846 1.00 97.38 90 THR A N 1
ATOM 659 C CA . THR A 1 90 ? 5.169 -1.509 -2.284 1.00 97.38 90 THR A CA 1
ATOM 660 C C . TH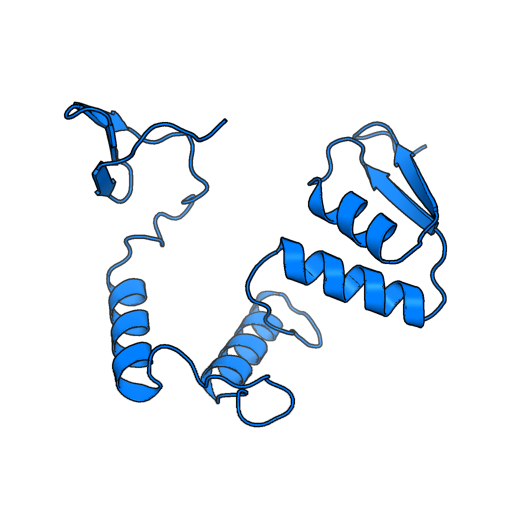R A 1 90 ? 4.442 -1.810 -3.596 1.00 97.38 90 THR A C 1
ATOM 662 O O . THR A 1 90 ? 5.018 -2.448 -4.476 1.00 97.38 90 THR A O 1
ATOM 665 N N . ALA A 1 91 ? 3.229 -1.278 -3.790 1.00 97.81 91 ALA A N 1
ATOM 666 C CA . ALA A 1 91 ? 2.503 -1.399 -5.059 1.00 97.81 91 ALA A CA 1
ATOM 667 C C . ALA A 1 91 ? 3.305 -0.845 -6.247 1.00 97.81 91 ALA A C 1
ATOM 669 O O . ALA A 1 91 ? 3.448 -1.508 -7.273 1.00 97.81 91 ALA A O 1
ATOM 670 N N . ASN A 1 92 ? 3.881 0.350 -6.086 1.00 98.38 92 ASN A N 1
ATOM 671 C CA . ASN A 1 92 ? 4.695 0.976 -7.127 1.00 98.38 92 ASN A CA 1
ATOM 672 C C . ASN A 1 92 ? 5.988 0.196 -7.396 1.00 98.38 92 ASN A C 1
ATOM 674 O O . ASN A 1 92 ? 6.383 0.066 -8.554 1.00 98.38 92 ASN A O 1
ATOM 678 N N . LEU A 1 93 ? 6.627 -0.351 -6.355 1.00 98.19 93 LEU A N 1
ATOM 679 C CA . LEU A 1 93 ? 7.808 -1.209 -6.502 1.00 98.19 93 LEU A CA 1
ATOM 680 C C . LEU A 1 93 ? 7.494 -2.458 -7.327 1.00 98.19 93 LEU A C 1
ATOM 682 O O . LEU A 1 93 ? 8.182 -2.722 -8.314 1.00 98.19 93 LEU A O 1
ATOM 686 N N . ALA A 1 94 ? 6.429 -3.178 -6.969 1.00 97.50 94 ALA A N 1
ATOM 687 C CA . ALA A 1 94 ? 5.999 -4.372 -7.688 1.00 97.50 94 ALA A CA 1
ATOM 688 C C . ALA A 1 94 ? 5.651 -4.059 -9.154 1.00 97.50 94 ALA A C 1
ATOM 690 O O . ALA A 1 94 ? 6.084 -4.772 -10.065 1.00 97.50 94 ALA A O 1
ATOM 691 N N . ALA A 1 95 ? 4.934 -2.958 -9.400 1.00 97.88 95 ALA A N 1
ATOM 692 C CA . ALA A 1 95 ? 4.587 -2.517 -10.747 1.00 97.88 95 ALA A CA 1
ATOM 693 C C . ALA A 1 95 ? 5.836 -2.192 -11.586 1.00 97.88 95 ALA A C 1
ATOM 695 O O . ALA A 1 95 ? 5.985 -2.708 -12.693 1.00 97.88 95 ALA A O 1
ATOM 696 N N . ALA A 1 96 ? 6.766 -1.391 -11.056 1.00 98.31 96 ALA A N 1
ATOM 697 C CA . ALA A 1 96 ? 7.985 -1.010 -11.768 1.00 98.31 96 ALA A CA 1
ATOM 698 C C . ALA A 1 96 ? 8.883 -2.219 -12.079 1.00 98.31 96 ALA A C 1
ATOM 700 O O . ALA A 1 96 ? 9.383 -2.346 -13.198 1.00 98.31 96 ALA A O 1
ATOM 701 N N . GLN A 1 97 ? 9.052 -3.137 -11.123 1.00 98.06 97 GLN A N 1
ATOM 702 C CA . GLN A 1 97 ? 9.812 -4.375 -11.325 1.00 98.06 97 GLN A CA 1
ATOM 703 C C . GLN A 1 97 ? 9.185 -5.255 -12.412 1.00 98.06 97 GLN A C 1
ATOM 705 O O . GLN A 1 97 ? 9.894 -5.744 -13.293 1.00 98.06 97 GLN A O 1
ATOM 710 N N . THR A 1 98 ? 7.858 -5.401 -12.397 1.00 97.94 98 THR A N 1
ATOM 711 C CA . THR A 1 98 ? 7.122 -6.175 -13.406 1.00 97.94 98 THR A CA 1
ATOM 712 C C . THR A 1 98 ? 7.271 -5.553 -14.794 1.00 97.94 98 THR A C 1
ATOM 714 O O . THR A 1 98 ? 7.662 -6.233 -15.741 1.00 97.94 98 THR A O 1
ATOM 717 N N . LEU A 1 99 ? 7.055 -4.239 -14.924 1.00 98.19 99 LEU A N 1
ATOM 718 C CA . LEU A 1 99 ? 7.231 -3.518 -16.190 1.00 98.19 99 LEU A CA 1
ATOM 719 C C . LEU A 1 99 ? 8.663 -3.640 -16.720 1.00 98.19 99 LEU A C 1
ATOM 721 O O . LEU A 1 99 ? 8.873 -3.840 -17.919 1.00 98.19 99 LEU A O 1
ATOM 725 N N . ARG A 1 100 ? 9.663 -3.572 -15.835 1.00 98.19 100 ARG A N 1
ATOM 726 C CA . ARG A 1 100 ? 11.057 -3.779 -16.223 1.00 98.19 100 ARG A CA 1
ATOM 727 C C . ARG A 1 100 ? 11.295 -5.183 -16.771 1.00 98.19 100 ARG A C 1
ATOM 729 O O . ARG A 1 100 ? 11.951 -5.312 -17.810 1.00 98.19 100 ARG A O 1
ATOM 736 N N . ALA A 1 101 ? 10.787 -6.209 -16.086 1.00 98.06 101 ALA A N 1
ATOM 737 C CA . ALA A 1 101 ? 10.895 -7.602 -16.516 1.00 98.06 101 ALA A CA 1
ATOM 738 C C . ALA A 1 101 ? 10.248 -7.820 -17.896 1.00 98.06 101 ALA A C 1
ATOM 740 O O . ALA A 1 101 ? 10.789 -8.556 -18.717 1.00 98.06 101 ALA A O 1
ATOM 741 N N . LEU A 1 102 ? 9.169 -7.089 -18.191 1.00 98.31 102 LEU A N 1
ATOM 742 C CA . LEU A 1 102 ? 8.490 -7.077 -19.491 1.00 98.31 102 LEU A CA 1
ATOM 743 C C . LEU A 1 102 ? 9.200 -6.253 -20.579 1.00 98.31 102 LEU A C 1
ATOM 745 O O . LEU A 1 102 ? 8.713 -6.169 -21.702 1.00 98.31 102 LEU A O 1
ATOM 749 N N . GLY A 1 103 ? 10.353 -5.649 -20.288 1.00 98.19 103 GLY A N 1
ATOM 750 C CA . GLY A 1 103 ? 11.157 -4.957 -21.296 1.00 98.19 103 GLY A CA 1
ATOM 751 C C . GLY A 1 103 ? 11.152 -3.433 -21.199 1.00 98.19 103 GLY A C 1
ATOM 752 O O . GLY A 1 103 ? 11.973 -2.798 -21.860 1.00 98.19 103 GLY A O 1
ATOM 753 N N . VAL A 1 104 ? 10.316 -2.822 -20.355 1.00 98.38 104 VAL A N 1
ATOM 754 C CA . VAL A 1 104 ? 10.233 -1.356 -20.258 1.00 98.38 104 VAL A CA 1
ATOM 755 C C . VAL A 1 104 ? 11.540 -0.789 -19.689 1.00 98.38 104 VAL A C 1
ATOM 757 O O . VAL A 1 104 ? 12.056 -1.247 -18.666 1.00 98.38 104 VAL A O 1
ATOM 760 N N . ARG A 1 105 ? 12.127 0.194 -20.383 1.00 98.00 105 ARG A N 1
ATOM 761 C CA . ARG A 1 105 ? 13.438 0.776 -20.030 1.00 98.00 105 ARG A CA 1
ATOM 762 C C . ARG A 1 105 ? 13.367 2.195 -19.491 1.00 98.00 105 ARG A C 1
ATOM 764 O O . ARG A 1 105 ? 14.242 2.559 -18.715 1.00 98.00 105 ARG A O 1
ATOM 771 N N . TYR A 1 106 ? 12.363 2.967 -19.890 1.00 98.19 106 TYR A N 1
ATOM 772 C CA . TYR A 1 106 ? 12.246 4.389 -19.579 1.00 98.19 106 TYR A CA 1
ATOM 773 C C . TYR A 1 106 ? 11.009 4.645 -18.725 1.00 98.19 106 TYR A C 1
ATOM 775 O O . TYR A 1 106 ? 9.964 4.043 -18.962 1.00 98.19 106 TYR A O 1
ATOM 783 N N . ALA A 1 107 ? 11.137 5.539 -17.750 1.00 97.88 107 ALA A N 1
ATOM 784 C CA . ALA A 1 107 ? 10.034 6.034 -16.942 1.00 97.88 107 ALA A CA 1
ATOM 785 C C . ALA A 1 107 ? 10.008 7.562 -17.031 1.00 97.88 107 ALA A C 1
ATOM 787 O O . ALA A 1 107 ? 10.951 8.226 -16.602 1.00 97.88 107 ALA A O 1
ATOM 788 N N . VAL A 1 108 ? 8.930 8.106 -17.592 1.00 96.94 108 VAL A N 1
ATOM 789 C CA . VAL A 1 108 ? 8.684 9.549 -17.671 1.00 96.94 108 VAL A CA 1
ATOM 790 C C . VAL A 1 108 ? 7.688 9.902 -16.571 1.00 96.94 108 VAL A C 1
ATOM 792 O O . VAL A 1 108 ? 6.577 9.377 -16.566 1.00 96.94 108 VAL A O 1
ATOM 795 N N . ILE A 1 109 ? 8.104 10.702 -15.588 1.00 96.81 109 ILE A N 1
ATOM 796 C CA . ILE A 1 109 ? 7.354 10.905 -14.339 1.00 96.81 109 ILE A CA 1
ATOM 797 C C . ILE A 1 109 ? 7.198 12.399 -14.049 1.00 96.81 109 ILE A C 1
ATOM 799 O O . ILE A 1 109 ? 8.185 13.126 -14.017 1.00 96.81 109 ILE A O 1
ATOM 803 N N . ASP A 1 110 ? 5.977 12.847 -13.768 1.00 97.06 110 ASP A N 1
ATOM 804 C CA . ASP A 1 110 ? 5.707 14.229 -13.353 1.00 97.06 110 ASP A CA 1
ATOM 805 C C . ASP A 1 110 ? 6.573 14.609 -12.135 1.00 97.06 110 ASP A C 1
ATOM 807 O O . ASP A 1 110 ? 6.702 13.843 -11.171 1.00 97.06 110 ASP A O 1
ATOM 811 N N . GLU A 1 111 ? 7.199 15.785 -12.153 1.00 96.19 111 GLU A N 1
ATOM 812 C CA . GLU A 1 111 ? 8.106 16.212 -11.084 1.00 96.19 111 GLU A CA 1
ATOM 813 C C . GLU A 1 111 ? 7.428 16.306 -9.700 1.00 96.19 111 GLU A C 1
ATOM 815 O O . GLU A 1 111 ? 8.091 16.093 -8.674 1.00 96.19 111 GLU A O 1
ATOM 820 N N . ARG A 1 112 ? 6.107 16.537 -9.655 1.00 96.94 112 ARG A N 1
ATOM 821 C CA . ARG A 1 112 ? 5.294 16.581 -8.426 1.00 96.94 112 ARG A CA 1
ATOM 822 C C . ARG A 1 112 ? 4.599 15.262 -8.105 1.00 96.94 112 ARG A C 1
ATOM 824 O O . ARG A 1 112 ? 3.915 15.187 -7.081 1.00 96.94 112 ARG A O 1
ATOM 831 N N . ALA A 1 113 ? 4.774 14.224 -8.924 1.00 96.88 113 ALA A N 1
ATOM 832 C CA . ALA A 1 113 ? 4.268 12.897 -8.604 1.00 96.88 113 ALA A CA 1
ATOM 833 C C . ALA A 1 113 ? 4.820 12.401 -7.260 1.00 96.88 113 ALA A C 1
ATOM 835 O O . ALA A 1 113 ? 5.907 12.786 -6.810 1.00 96.88 113 ALA A O 1
ATOM 836 N N . HIS A 1 114 ? 4.070 11.501 -6.622 1.00 97.25 114 HIS A N 1
ATOM 837 C CA . HIS A 1 114 ? 4.494 10.914 -5.361 1.00 97.25 114 HIS A CA 1
ATOM 838 C C . HIS A 1 114 ? 5.864 10.239 -5.515 1.00 97.25 114 HIS A C 1
ATOM 840 O O . HIS A 1 114 ? 6.109 9.485 -6.460 1.00 97.25 114 HIS A O 1
ATOM 846 N N . ARG A 1 115 ? 6.764 10.496 -4.560 1.00 97.06 115 ARG A N 1
ATOM 847 C CA . ARG A 1 115 ? 8.174 10.086 -4.637 1.00 97.06 115 ARG A CA 1
ATOM 848 C C . ARG A 1 115 ? 8.358 8.579 -4.864 1.00 97.06 115 ARG A C 1
ATOM 850 O O . ARG A 1 115 ? 9.295 8.191 -5.557 1.00 97.06 115 ARG A O 1
ATOM 857 N N . SER A 1 116 ? 7.439 7.755 -4.349 1.00 98.25 116 SER A N 1
ATOM 858 C CA . SER A 1 116 ? 7.462 6.292 -4.512 1.00 98.25 116 SER A CA 1
ATOM 859 C C . SER A 1 116 ? 7.561 5.836 -5.964 1.00 98.25 116 SER A C 1
ATOM 861 O O . SER A 1 116 ? 8.188 4.819 -6.222 1.00 98.25 116 SER A O 1
ATOM 863 N N . LEU A 1 117 ? 6.985 6.577 -6.915 1.00 98.06 117 LEU A N 1
ATOM 864 C CA . LEU A 1 117 ? 7.044 6.234 -8.338 1.00 98.06 117 LEU A CA 1
ATOM 865 C C . LEU A 1 117 ? 8.476 6.324 -8.875 1.00 98.06 117 LEU A C 1
ATOM 867 O O . LEU A 1 117 ? 8.955 5.406 -9.538 1.00 98.06 117 LEU A O 1
ATOM 871 N N . ARG A 1 118 ? 9.180 7.416 -8.547 1.00 97.88 118 ARG A N 1
ATOM 872 C CA . ARG A 1 118 ? 10.576 7.617 -8.962 1.00 97.88 118 ARG A CA 1
ATOM 873 C C . ARG A 1 118 ? 11.508 6.635 -8.275 1.00 97.88 118 ARG A C 1
ATOM 875 O O . ARG A 1 118 ? 12.364 6.051 -8.938 1.00 97.88 118 ARG A O 1
ATOM 882 N N . ASP A 1 119 ? 11.331 6.448 -6.971 1.00 98.25 119 ASP A N 1
ATOM 883 C CA . ASP A 1 119 ? 12.146 5.514 -6.199 1.00 98.25 119 ASP A CA 1
ATOM 884 C C . ASP A 1 119 ? 11.952 4.077 -6.727 1.00 98.25 119 ASP A C 1
ATOM 886 O O . ASP A 1 119 ? 12.933 3.366 -6.934 1.00 98.25 119 ASP A O 1
ATOM 890 N N . ALA A 1 120 ? 10.716 3.679 -7.055 1.00 98.50 120 ALA A N 1
ATOM 891 C CA . ALA A 1 120 ? 10.418 2.368 -7.625 1.00 98.50 120 ALA A CA 1
ATOM 892 C C . ALA A 1 120 ? 11.024 2.148 -9.016 1.00 98.50 120 ALA A C 1
ATOM 894 O O . ALA A 1 120 ? 11.672 1.127 -9.249 1.00 98.50 120 ALA A O 1
ATOM 895 N N . ALA A 1 121 ? 10.865 3.108 -9.932 1.00 98.31 121 ALA A N 1
ATOM 896 C CA . ALA A 1 121 ? 11.452 3.025 -11.269 1.00 98.31 121 ALA A CA 1
ATOM 897 C C . ALA A 1 121 ? 12.990 2.976 -11.218 1.00 98.31 121 ALA A C 1
ATOM 899 O O . ALA A 1 121 ? 13.618 2.184 -11.923 1.00 98.31 121 ALA A O 1
ATOM 900 N N . THR A 1 122 ? 13.594 3.777 -10.334 1.00 97.94 122 THR A N 1
ATOM 901 C CA . THR A 1 122 ? 15.046 3.779 -10.109 1.00 97.94 122 THR A CA 1
ATOM 902 C C . THR A 1 122 ? 15.514 2.440 -9.542 1.00 97.94 122 THR A C 1
ATOM 904 O O . THR A 1 122 ? 16.464 1.857 -10.060 1.00 97.94 122 THR A O 1
ATOM 907 N N . ALA A 1 123 ? 14.826 1.908 -8.526 1.00 98.19 123 ALA A N 1
ATOM 908 C CA . ALA A 1 123 ? 15.141 0.611 -7.926 1.00 98.19 123 ALA A CA 1
ATOM 909 C C . ALA A 1 123 ? 15.001 -0.552 -8.926 1.00 98.19 123 ALA A C 1
ATOM 911 O O . ALA A 1 123 ? 15.756 -1.518 -8.859 1.00 98.19 123 ALA A O 1
ATOM 912 N N . ALA A 1 124 ? 14.080 -0.442 -9.887 1.00 98.19 124 ALA A N 1
ATOM 913 C CA . ALA A 1 124 ? 13.935 -1.386 -10.992 1.00 98.19 124 ALA A CA 1
ATOM 914 C C . ALA A 1 124 ? 14.995 -1.207 -12.106 1.00 98.19 124 ALA A C 1
ATOM 916 O O . ALA A 1 124 ? 14.987 -1.949 -13.087 1.00 98.19 124 ALA A O 1
ATOM 917 N N . GLY A 1 125 ? 15.912 -0.237 -12.005 1.00 97.88 125 GLY A N 1
ATOM 918 C CA . GLY A 1 125 ? 16.960 0.005 -13.005 1.00 97.88 125 GLY A CA 1
ATOM 919 C C . GLY A 1 125 ? 16.448 0.625 -14.310 1.00 97.88 125 GLY A C 1
ATOM 920 O O . GLY A 1 125 ? 16.998 0.369 -15.388 1.00 97.88 125 GLY A O 1
ATOM 921 N N . MET A 1 126 ? 15.358 1.391 -14.246 1.00 98.50 126 MET A N 1
ATOM 922 C CA . MET A 1 126 ? 14.826 2.152 -15.379 1.00 98.50 126 MET A CA 1
ATOM 923 C C . MET A 1 126 ? 15.547 3.501 -15.525 1.00 98.50 126 MET A C 1
ATOM 925 O O . MET A 1 126 ? 15.998 4.091 -14.547 1.00 98.50 126 MET A O 1
ATOM 929 N N . ASN A 1 127 ? 15.611 4.017 -16.752 1.00 98.25 127 ASN A N 1
ATOM 930 C CA . ASN A 1 127 ? 16.045 5.381 -17.033 1.00 98.25 127 ASN A CA 1
ATOM 931 C C . ASN A 1 127 ? 14.901 6.339 -16.685 1.00 98.25 127 ASN A C 1
ATOM 933 O O . ASN A 1 127 ? 13.888 6.369 -17.387 1.00 98.25 127 ASN A O 1
ATOM 937 N N . VAL A 1 128 ? 15.048 7.092 -15.597 1.00 98.06 128 VAL A N 1
ATOM 938 C CA . VAL A 1 128 ? 14.013 8.013 -15.112 1.00 98.06 128 VAL A CA 1
ATOM 939 C C . VAL A 1 128 ? 14.245 9.413 -15.674 1.00 98.06 128 VAL A C 1
ATOM 941 O O . VAL A 1 128 ? 15.333 9.972 -15.547 1.00 98.06 128 VAL A O 1
ATOM 944 N N . THR A 1 129 ? 13.208 10.000 -16.260 1.00 96.94 129 THR A N 1
ATOM 945 C CA . THR A 1 129 ? 13.177 11.404 -16.682 1.00 96.94 129 THR A CA 1
ATOM 946 C C . THR A 1 129 ? 11.950 12.065 -16.081 1.00 96.94 129 THR A C 1
ATOM 948 O O . THR A 1 129 ? 10.868 11.479 -16.078 1.00 96.94 129 THR A O 1
ATOM 951 N N . THR A 1 130 ? 12.113 13.275 -15.555 1.00 96.19 130 THR A N 1
ATOM 952 C CA . THR A 1 130 ? 10.991 14.059 -15.039 1.00 96.19 130 THR A CA 1
ATOM 953 C C . THR A 1 130 ? 10.591 15.163 -15.998 1.00 96.19 130 THR A C 1
ATOM 955 O O . THR A 1 130 ? 11.443 15.686 -16.713 1.00 96.19 130 THR A O 1
ATOM 958 N N . TYR A 1 131 ? 9.312 15.530 -15.980 1.00 95.44 131 TYR A N 1
ATOM 959 C CA . TYR A 1 131 ? 8.781 16.675 -16.719 1.00 95.44 131 TYR A CA 1
ATOM 960 C C . TYR A 1 131 ? 8.025 17.628 -15.773 1.00 95.44 131 TYR A C 1
ATOM 962 O O . TYR A 1 131 ? 7.546 17.168 -14.726 1.00 95.44 131 TYR A O 1
ATOM 970 N N . PRO A 1 132 ? 7.938 18.934 -16.100 1.00 96.12 132 PRO A N 1
ATOM 971 C CA . PRO A 1 132 ? 7.211 19.904 -15.290 1.00 96.12 132 PRO A CA 1
ATOM 972 C C . PRO A 1 132 ? 5.729 19.553 -15.174 1.00 96.12 132 PRO A C 1
ATOM 974 O O . PRO A 1 132 ? 5.103 19.100 -16.130 1.00 96.12 132 PRO A O 1
ATOM 977 N N . THR A 1 133 ? 5.137 19.784 -14.007 1.00 93.69 133 THR A N 1
ATOM 978 C CA . THR A 1 133 ? 3.723 19.451 -13.806 1.00 93.69 133 THR A CA 1
ATOM 979 C C . THR A 1 133 ? 2.825 20.221 -14.766 1.00 93.69 133 THR A C 1
ATOM 981 O O . THR A 1 133 ? 3.016 21.418 -14.966 1.00 93.69 133 THR A O 1
ATOM 984 N N . THR A 1 134 ? 1.807 19.550 -15.313 1.00 90.50 134 THR A N 1
ATOM 985 C CA . THR A 1 134 ? 0.868 20.072 -16.335 1.00 90.50 134 THR A CA 1
ATOM 986 C C . THR A 1 134 ? 1.475 20.432 -17.693 1.00 90.50 134 THR A C 1
ATOM 988 O O . THR A 1 134 ? 0.752 20.926 -18.555 1.00 90.50 134 THR A O 1
ATOM 991 N N . ASP A 1 135 ? 2.753 20.137 -17.922 1.00 89.75 135 ASP A N 1
ATOM 992 C CA . ASP A 1 135 ? 3.367 20.266 -19.239 1.00 89.75 135 ASP A CA 1
ATOM 993 C C . ASP A 1 135 ? 3.132 18.985 -20.054 1.00 89.75 135 ASP A C 1
ATOM 995 O O . ASP A 1 135 ? 3.641 17.914 -19.717 1.00 89.75 135 ASP A O 1
ATOM 999 N N . VAL A 1 136 ? 2.292 19.078 -21.086 1.00 78.31 136 VAL A N 1
ATOM 1000 C CA . VAL A 1 136 ? 1.904 17.950 -21.954 1.00 78.31 136 VAL A CA 1
ATOM 1001 C C . VAL A 1 136 ? 2.659 17.928 -23.289 1.00 78.31 136 VAL A C 1
ATOM 1003 O O . VAL A 1 136 ? 2.423 17.015 -24.084 1.00 78.31 136 VAL A O 1
ATOM 1006 N N . GLY A 1 137 ? 3.587 18.871 -23.506 1.00 66.81 137 GLY A N 1
ATOM 1007 C CA . GLY A 1 137 ? 4.283 19.080 -24.781 1.00 66.81 137 GLY A CA 1
ATOM 1008 C C . GLY A 1 137 ? 3.647 20.137 -25.673 1.00 66.81 137 GLY A C 1
ATOM 1009 O O . GLY A 1 137 ? 2.399 20.250 -25.691 1.00 66.81 137 GLY A O 1
#

Foldseek 3Di:
DDDFDWPDDALQWTAGPNDIDGDPPDPSVVSLVHDPVNVVVVVVCCVVPNPAPPDDCVPRGVDPVQVVVFVVVCVVVVNPTDHDDPDPLVVLLVVLLVVVVVPAAEDEEEPPPDVSNVVSVVVSNHHYDYDHPPDPD